Protein AF-W1YUY0-F1 (afdb_monomer)

Mean predicted aligned error: 4.44 Å

Solvent-accessible surface area (backbone atoms only — not comparable to full-atom values): 6497 Å² total; per-residue (Å²): 90,69,69,49,48,54,47,25,48,61,49,24,74,41,38,71,36,50,22,32,26,38,49,45,27,51,52,52,47,50,70,48,28,57,82,77,73,40,66,64,81,39,67,69,56,43,54,50,48,51,53,48,31,58,60,46,34,66,74,36,46,71,45,87,63,37,36,61,55,26,30,67,51,42,26,57,76,71,74,40,75,66,74,63,62,65,74,46,62,87,51,40,72,64,52,49,55,54,27,49,53,46,16,54,49,48,16,50,50,52,23,52,52,50,28,54,76,71,69,46,66,125

Foldseek 3Di:
DVVLLVCLQVQLVFAQLCLQQPVLLLVVQLVQQVVVPHDSPPPVLVVQLNVQSVVLRRVLGRPPPSNLVSNVRRQVVSVHDSVCVVVCPVVCVVSVVVSVVVSNVRSVVSSVVVCVVVVVPD

Structure (mmCIF, N/CA/C/O backbone):
data_AF-W1YUY0-F1
#
_entry.id   AF-W1YUY0-F1
#
loop_
_atom_site.group_PDB
_atom_site.id
_atom_site.type_symbol
_atom_site.label_atom_id
_atom_site.label_alt_id
_atom_site.label_comp_id
_atom_site.label_asym_id
_atom_site.label_entity_id
_atom_site.label_seq_id
_atom_site.pdbx_PDB_ins_code
_atom_site.Cartn_x
_atom_site.Cartn_y
_atom_site.Cartn_z
_atom_site.occupancy
_atom_site.B_iso_or_equiv
_atom_site.auth_seq_id
_atom_site.auth_comp_id
_atom_site.auth_asym_id
_atom_site.auth_atom_id
_atom_site.pdbx_PDB_model_num
ATOM 1 N N . PRO A 1 1 ? -15.565 1.779 21.966 1.00 91.56 1 PRO A N 1
ATOM 2 C CA . PRO A 1 1 ? -15.978 0.417 22.398 1.00 91.56 1 PRO A CA 1
ATOM 3 C C . PRO A 1 1 ? -14.946 -0.668 22.059 1.00 91.56 1 PRO A C 1
ATOM 5 O O . PRO A 1 1 ? -14.336 -0.629 20.990 1.00 91.56 1 PRO A O 1
ATOM 8 N N . GLU A 1 2 ? -14.794 -1.653 22.948 1.00 92.38 2 GLU A N 1
ATOM 9 C CA . GLU A 1 2 ? -13.862 -2.782 22.783 1.00 92.38 2 GLU A CA 1
ATOM 10 C C . GLU A 1 2 ? -14.142 -3.602 21.515 1.00 92.38 2 GLU A C 1
ATOM 12 O O . GLU A 1 2 ? -13.215 -3.999 20.816 1.00 92.38 2 GLU A O 1
ATOM 17 N N . SER A 1 3 ? -15.416 -3.783 21.154 1.00 94.38 3 SER A N 1
ATOM 18 C CA . SER A 1 3 ? -15.821 -4.517 19.949 1.00 94.38 3 SER A CA 1
ATOM 19 C C . SER A 1 3 ? -15.259 -3.906 18.660 1.00 94.38 3 SER A C 1
ATOM 21 O O . SER A 1 3 ? -14.731 -4.630 17.819 1.00 94.38 3 SER A O 1
ATOM 23 N N . ILE A 1 4 ? -15.316 -2.576 18.518 1.00 94.50 4 ILE A N 1
ATOM 24 C CA . ILE A 1 4 ? -14.770 -1.860 17.353 1.00 94.50 4 ILE A CA 1
ATOM 25 C C . ILE A 1 4 ? -13.244 -1.947 17.343 1.00 94.50 4 ILE A C 1
ATOM 27 O O . ILE A 1 4 ? -12.661 -2.216 16.297 1.00 94.50 4 ILE A O 1
ATOM 31 N N . ALA A 1 5 ? -12.599 -1.744 18.494 1.00 93.56 5 ALA A N 1
ATOM 32 C CA . ALA A 1 5 ? -11.142 -1.777 18.594 1.00 93.56 5 ALA A CA 1
ATOM 33 C C . ALA A 1 5 ? -10.580 -3.166 18.242 1.00 93.56 5 ALA A C 1
ATOM 35 O O . ALA A 1 5 ? -9.688 -3.277 17.401 1.00 93.56 5 ALA A O 1
ATOM 36 N N . SER A 1 6 ? -11.152 -4.226 18.821 1.00 94.38 6 SER A N 1
ATOM 37 C CA . SER A 1 6 ? -10.751 -5.614 18.568 1.00 94.38 6 SER A CA 1
ATOM 38 C C . SER A 1 6 ? -11.013 -6.038 17.123 1.00 94.38 6 SER A C 1
ATOM 40 O O . SER A 1 6 ? -10.164 -6.689 16.507 1.00 94.38 6 SER A O 1
ATOM 42 N N . PHE A 1 7 ? -12.149 -5.635 16.541 1.00 94.00 7 PHE A N 1
ATOM 43 C CA . PHE A 1 7 ? -12.436 -5.900 15.132 1.00 94.00 7 PHE A CA 1
ATOM 44 C C . PHE A 1 7 ? -11.470 -5.153 14.208 1.00 94.00 7 PHE A C 1
ATOM 46 O O . PHE A 1 7 ? -10.849 -5.778 13.356 1.00 94.00 7 PHE A O 1
ATOM 53 N N . ALA A 1 8 ? -11.277 -3.845 14.397 1.00 94.12 8 ALA A N 1
ATOM 54 C CA . ALA A 1 8 ? -10.387 -3.046 13.555 1.00 94.12 8 ALA A CA 1
ATOM 55 C C . ALA A 1 8 ? -8.933 -3.542 13.610 1.00 94.12 8 ALA A C 1
ATOM 57 O O . ALA A 1 8 ? -8.280 -3.623 12.572 1.00 94.12 8 ALA A O 1
ATOM 58 N N . ALA A 1 9 ? -8.441 -3.927 14.791 1.00 91.50 9 ALA A N 1
ATOM 59 C CA . ALA A 1 9 ? -7.092 -4.462 14.953 1.00 91.50 9 ALA A CA 1
ATOM 60 C C . ALA A 1 9 ? -6.917 -5.834 14.277 1.00 91.50 9 ALA A C 1
ATOM 62 O O . ALA A 1 9 ? -5.965 -6.036 13.525 1.00 91.50 9 ALA A O 1
ATOM 63 N N . SER A 1 10 ? -7.838 -6.775 14.515 1.00 91.62 10 SER A N 1
ATOM 64 C CA . SER A 1 10 ? -7.751 -8.130 13.946 1.00 91.62 10 SER A CA 1
ATOM 65 C C . SER A 1 10 ? -7.993 -8.150 12.435 1.00 91.62 10 SER A C 1
ATOM 67 O O . SER A 1 10 ? -7.247 -8.792 11.694 1.00 91.62 10 SER A O 1
ATOM 69 N N . PHE A 1 11 ? -8.986 -7.400 11.960 1.00 90.19 11 PHE A N 1
ATOM 70 C CA . PHE A 1 11 ? -9.273 -7.249 10.539 1.00 90.19 11 PHE A CA 1
ATOM 71 C C . PHE A 1 11 ? -8.122 -6.528 9.824 1.00 90.19 11 PHE A C 1
ATOM 73 O O . PHE A 1 11 ? -7.603 -7.032 8.827 1.00 90.19 11 PHE A O 1
ATOM 80 N N . GLY A 1 12 ? -7.651 -5.416 10.397 1.00 88.50 12 GLY A N 1
ATOM 81 C CA . GLY A 1 12 ? -6.548 -4.596 9.887 1.00 88.50 12 GLY A CA 1
ATOM 82 C C . GLY A 1 12 ? -5.196 -5.315 9.791 1.00 88.50 12 GLY A C 1
ATOM 83 O O . GLY A 1 12 ? -4.371 -5.016 8.926 1.00 88.50 12 GLY A O 1
ATOM 84 N N . ALA A 1 13 ? -4.970 -6.326 10.636 1.00 85.06 13 ALA A N 1
ATOM 85 C CA . ALA A 1 13 ? -3.767 -7.154 10.570 1.00 85.06 13 ALA A CA 1
ATOM 86 C C . ALA A 1 13 ? -3.675 -7.975 9.269 1.00 85.06 13 ALA A C 1
ATOM 88 O O . ALA A 1 13 ? -2.573 -8.322 8.840 1.00 85.06 13 ALA A O 1
ATOM 89 N N . THR A 1 14 ? -4.811 -8.266 8.628 1.00 82.94 14 THR A N 1
ATOM 90 C CA . THR A 1 14 ? -4.890 -9.138 7.442 1.00 82.94 14 THR A CA 1
ATOM 91 C C . THR A 1 14 ? -5.323 -8.403 6.173 1.00 82.94 14 THR A C 1
ATOM 93 O O . THR A 1 14 ? -4.854 -8.743 5.086 1.00 82.94 14 THR A O 1
ATOM 96 N N . ILE A 1 15 ? -6.179 -7.387 6.306 1.00 82.69 15 ILE A N 1
ATOM 97 C CA . ILE A 1 15 ? -6.741 -6.563 5.229 1.00 82.69 15 ILE A CA 1
ATOM 98 C C . ILE A 1 15 ? -6.439 -5.095 5.529 1.00 82.69 15 ILE A C 1
ATOM 100 O O . ILE A 1 15 ? -6.435 -4.683 6.679 1.00 82.69 15 ILE A O 1
ATOM 104 N N . GLY A 1 16 ? -6.201 -4.278 4.500 1.00 77.06 16 GLY A N 1
ATOM 105 C CA . GLY A 1 16 ? -5.908 -2.853 4.703 1.00 77.06 16 GLY A CA 1
ATOM 106 C C . GLY A 1 16 ? -4.454 -2.577 5.097 1.00 77.06 16 GLY A C 1
ATOM 107 O O . GLY A 1 16 ? -4.156 -1.563 5.727 1.00 77.06 16 GLY A O 1
ATOM 108 N N . GLN A 1 17 ? -3.531 -3.461 4.702 1.00 87.44 17 GLN A N 1
ATOM 109 C CA . GLN A 1 17 ? -2.094 -3.265 4.888 1.00 87.44 17 GLN A CA 1
ATOM 110 C C . GLN A 1 17 ? -1.535 -2.201 3.926 1.00 87.44 17 GLN A C 1
ATOM 112 O O . GLN A 1 17 ? -0.797 -2.518 2.992 1.00 87.44 17 GLN A O 1
ATOM 117 N N . ASN A 1 18 ? -1.874 -0.929 4.150 1.00 88.31 18 ASN A N 1
ATOM 118 C CA . ASN A 1 18 ? -1.470 0.201 3.302 1.00 88.31 18 ASN A CA 1
ATOM 119 C C . ASN A 1 18 ? 0.047 0.266 3.060 1.00 88.31 18 ASN A C 1
ATOM 121 O O . ASN A 1 18 ? 0.485 0.572 1.953 1.00 88.31 18 ASN A O 1
ATOM 125 N N . GLY A 1 19 ? 0.858 -0.054 4.069 1.00 90.19 19 GLY A N 1
ATOM 126 C CA . GLY A 1 19 ? 2.312 -0.113 3.962 1.00 90.19 19 GLY A CA 1
ATOM 127 C C . GLY A 1 19 ? 2.798 -1.293 3.118 1.00 90.19 19 GLY A C 1
ATOM 128 O O . GLY A 1 19 ? 3.606 -1.103 2.213 1.00 90.19 19 GLY A O 1
ATOM 129 N N . CYS A 1 20 ? 2.303 -2.507 3.383 1.00 90.38 20 CYS A N 1
ATOM 130 C CA . CYS A 1 20 ? 2.760 -3.717 2.685 1.00 90.38 20 CYS A CA 1
ATOM 131 C C . CYS A 1 20 ? 2.232 -3.819 1.254 1.00 90.38 20 CYS A C 1
ATOM 133 O O . CYS A 1 20 ? 2.978 -4.155 0.345 1.00 90.38 20 CYS A O 1
ATOM 135 N N . ALA A 1 21 ? 0.938 -3.580 1.066 1.00 89.06 21 ALA A N 1
ATOM 136 C CA . ALA A 1 21 ? 0.236 -3.865 -0.177 1.00 89.06 21 ALA A CA 1
ATOM 137 C C . ALA A 1 21 ? 0.051 -2.622 -1.058 1.00 89.06 21 ALA A C 1
ATOM 139 O O . ALA A 1 21 ? -0.188 -2.753 -2.253 1.00 89.06 21 ALA A O 1
ATOM 140 N N . GLY A 1 22 ? 0.170 -1.427 -0.475 1.00 90.25 22 GLY A N 1
ATOM 141 C CA . GLY A 1 22 ? 0.117 -0.159 -1.196 1.00 90.25 22 GLY A CA 1
ATOM 142 C C . GLY A 1 22 ? 1.508 0.416 -1.442 1.00 90.25 22 GLY A C 1
ATOM 143 O O . GLY A 1 22 ? 2.011 0.459 -2.563 1.00 90.25 22 GLY A O 1
ATOM 144 N N . LEU A 1 23 ? 2.137 0.864 -0.360 1.00 91.56 23 LEU A N 1
ATOM 145 C CA . LEU A 1 23 ? 3.318 1.719 -0.412 1.00 91.56 23 LEU A CA 1
ATOM 146 C C . LEU A 1 23 ? 4.566 0.966 -0.885 1.00 91.56 23 LEU A C 1
ATOM 148 O O . LEU A 1 23 ? 5.300 1.474 -1.729 1.00 91.56 23 LEU A O 1
ATOM 152 N N . TYR A 1 24 ? 4.781 -0.256 -0.397 1.00 90.94 24 TYR A N 1
ATOM 153 C CA . TYR A 1 24 ? 5.944 -1.066 -0.758 1.00 90.94 24 TYR A CA 1
ATOM 154 C C . TYR A 1 24 ? 6.038 -1.404 -2.261 1.00 90.94 24 TYR A C 1
ATOM 156 O O . TYR A 1 24 ? 7.044 -1.040 -2.873 1.00 90.94 24 TYR A O 1
ATOM 164 N N . PRO A 1 25 ? 5.029 -2.020 -2.913 1.00 91.69 25 PRO A N 1
ATOM 165 C CA . PRO A 1 25 ? 5.111 -2.310 -4.346 1.00 91.69 25 PRO A CA 1
ATOM 166 C C . PRO A 1 25 ? 5.170 -1.045 -5.213 1.00 91.69 25 PRO A C 1
ATOM 168 O O . PRO A 1 25 ? 5.856 -1.044 -6.234 1.00 91.69 25 PRO A O 1
ATOM 171 N N . ALA A 1 26 ? 4.509 0.046 -4.803 1.00 93.94 26 ALA A N 1
ATOM 172 C CA . ALA A 1 26 ? 4.585 1.324 -5.509 1.00 93.94 26 ALA A CA 1
ATOM 173 C C . ALA A 1 26 ? 5.995 1.930 -5.442 1.00 93.94 26 ALA A C 1
ATOM 175 O O . ALA A 1 26 ? 6.543 2.343 -6.464 1.00 93.94 26 ALA A O 1
ATOM 176 N N . MET A 1 27 ? 6.608 1.931 -4.256 1.00 92.81 27 MET A N 1
ATOM 177 C CA . MET A 1 27 ? 7.989 2.371 -4.055 1.00 92.81 27 MET A CA 1
ATOM 178 C C . MET A 1 27 ? 8.953 1.562 -4.930 1.00 92.81 27 MET A C 1
ATOM 180 O O . MET A 1 27 ? 9.780 2.151 -5.626 1.00 92.81 27 MET A O 1
ATOM 184 N N . LEU A 1 28 ? 8.817 0.233 -4.947 1.00 91.50 28 LEU A N 1
ATOM 185 C CA . LEU A 1 28 ? 9.630 -0.641 -5.794 1.00 91.50 28 LEU A CA 1
ATOM 186 C C . LEU A 1 28 ? 9.472 -0.316 -7.281 1.00 91.50 28 LEU A C 1
ATOM 188 O O . LEU A 1 28 ? 10.470 -0.179 -7.987 1.00 91.50 28 LEU A O 1
ATOM 192 N N . ALA A 1 29 ? 8.235 -0.152 -7.754 1.00 93.50 29 ALA A N 1
ATOM 193 C CA . ALA A 1 29 ? 7.964 0.171 -9.150 1.00 93.50 29 ALA A CA 1
ATOM 194 C C . ALA A 1 29 ? 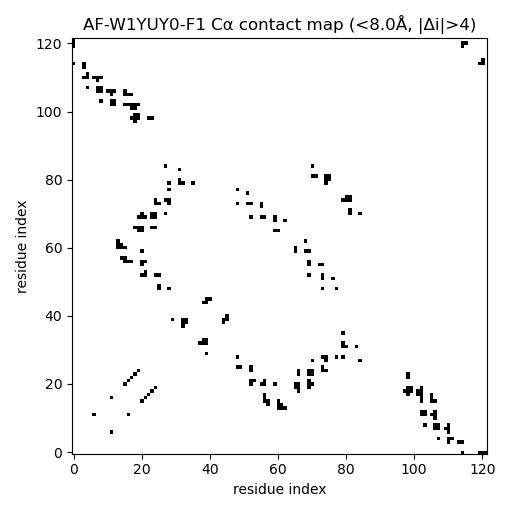8.609 1.504 -9.562 1.00 93.50 29 ALA A C 1
ATOM 196 O O . ALA A 1 29 ? 9.245 1.582 -10.613 1.00 93.50 29 ALA A O 1
ATOM 197 N N . VAL A 1 30 ? 8.498 2.531 -8.713 1.00 93.56 30 VAL A N 1
ATOM 198 C CA . VAL A 1 30 ? 9.087 3.860 -8.947 1.00 93.56 30 VAL A CA 1
ATOM 199 C C . VAL A 1 30 ? 10.616 3.810 -8.950 1.00 93.56 30 VAL A C 1
ATOM 201 O O . VAL A 1 30 ? 11.240 4.446 -9.796 1.00 93.56 30 VAL A O 1
ATOM 204 N N . MET A 1 31 ? 11.229 3.046 -8.042 1.00 90.44 31 MET A N 1
ATOM 205 C CA . MET A 1 31 ? 12.688 2.887 -7.987 1.00 90.44 31 MET A CA 1
ATOM 206 C C . MET A 1 31 ? 13.240 2.142 -9.208 1.00 90.44 31 MET A C 1
ATOM 208 O O . MET A 1 31 ? 14.324 2.464 -9.692 1.00 90.44 31 MET A O 1
ATOM 212 N N . VAL A 1 32 ? 12.500 1.151 -9.711 1.00 90.19 32 VAL A N 1
ATOM 213 C CA . VAL A 1 32 ? 12.937 0.295 -10.820 1.00 90.19 32 VAL A CA 1
ATOM 214 C C . VAL A 1 32 ? 12.669 0.923 -12.189 1.00 90.19 32 VAL A C 1
ATOM 216 O O . VAL A 1 32 ? 13.475 0.733 -13.100 1.00 90.19 32 VAL A O 1
ATOM 219 N N . ALA A 1 33 ? 11.5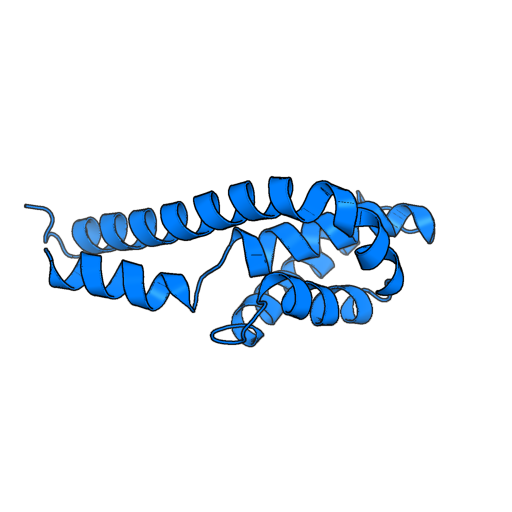93 1.691 -12.357 1.00 92.94 33 ALA A N 1
ATOM 220 C CA . ALA A 1 33 ? 11.192 2.253 -13.650 1.00 92.94 33 ALA A CA 1
ATOM 221 C C . ALA A 1 33 ? 12.327 2.971 -14.429 1.00 92.94 33 ALA A C 1
ATOM 223 O O . ALA A 1 33 ? 12.522 2.643 -15.605 1.00 92.94 33 ALA A O 1
ATOM 224 N N . PRO A 1 34 ? 13.162 3.841 -13.817 1.00 91.94 34 PRO A N 1
ATOM 225 C CA . PRO A 1 34 ? 14.266 4.494 -14.526 1.00 91.94 34 PRO A CA 1
ATOM 226 C C . PRO A 1 34 ? 15.314 3.525 -15.085 1.00 91.94 34 PRO A C 1
ATOM 228 O O . PRO A 1 34 ? 15.914 3.796 -16.122 1.00 91.94 34 PRO A O 1
ATOM 231 N N . THR A 1 35 ? 15.525 2.379 -14.428 1.00 88.56 35 THR A N 1
ATOM 232 C CA . THR A 1 35 ? 16.531 1.381 -14.843 1.00 88.56 35 THR A CA 1
ATOM 233 C C . THR A 1 35 ? 16.175 0.691 -16.160 1.00 88.56 35 THR A C 1
ATOM 235 O O . THR A 1 35 ? 17.056 0.181 -16.846 1.00 88.56 35 THR A O 1
ATOM 238 N N . VAL A 1 36 ? 14.893 0.719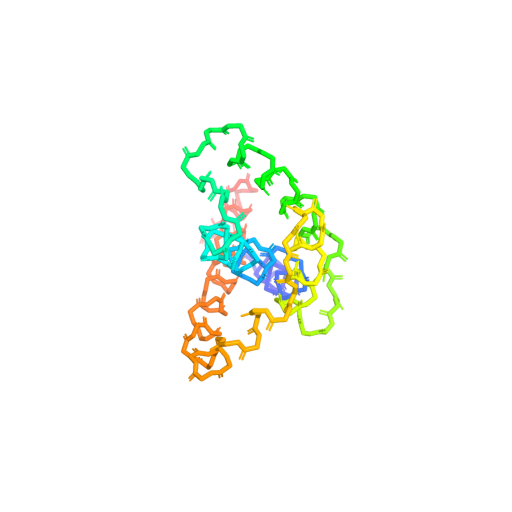 -16.532 1.00 90.56 36 VAL A N 1
ATOM 239 C CA . VAL A 1 36 ? 14.360 0.174 -17.788 1.00 90.56 36 VAL A CA 1
ATOM 240 C C . VAL A 1 36 ? 13.918 1.276 -18.761 1.00 90.56 36 VAL A C 1
ATOM 242 O O . VAL A 1 36 ? 13.231 0.999 -19.740 1.00 90.56 36 VAL A O 1
ATOM 245 N N . GLY A 1 37 ? 14.303 2.533 -18.506 1.00 91.75 37 GLY A N 1
ATOM 246 C CA . GLY A 1 37 ? 14.001 3.673 -19.378 1.00 91.75 37 GLY A CA 1
ATOM 247 C C . GLY A 1 37 ? 12.570 4.212 -19.270 1.00 91.75 37 GLY A C 1
ATOM 248 O O . GLY A 1 37 ? 12.155 4.997 -20.121 1.00 91.75 37 GLY A O 1
ATOM 249 N N . ILE A 1 38 ? 11.812 3.821 -18.242 1.00 94.56 38 ILE A N 1
ATOM 250 C CA . ILE A 1 38 ? 10.470 4.348 -17.976 1.00 94.56 38 ILE A CA 1
ATOM 251 C C . ILE A 1 38 ? 10.589 5.606 -17.111 1.00 94.56 38 ILE A C 1
ATOM 253 O O . ILE A 1 38 ? 11.308 5.616 -16.113 1.00 94.56 38 ILE A O 1
ATOM 257 N N . ASN A 1 39 ? 9.858 6.665 -17.469 1.00 95.62 39 ASN A N 1
ATOM 258 C CA . ASN A 1 39 ? 9.759 7.878 -16.659 1.00 95.62 39 ASN A CA 1
ATOM 259 C C . ASN A 1 39 ? 8.727 7.687 -15.526 1.00 95.62 39 ASN A C 1
ATOM 261 O O . ASN A 1 39 ? 7.529 7.695 -15.813 1.00 95.62 39 ASN A O 1
ATOM 265 N N . PRO A 1 40 ? 9.137 7.578 -14.247 1.00 94.31 40 PRO A N 1
ATOM 266 C CA . PRO A 1 40 ? 8.202 7.377 -13.139 1.00 94.31 40 PRO A CA 1
ATOM 267 C C . PRO A 1 40 ? 7.378 8.628 -12.795 1.00 94.31 40 PRO A C 1
ATOM 269 O O . PRO A 1 40 ? 6.454 8.546 -11.991 1.00 94.31 40 PRO A O 1
ATOM 272 N N . LEU A 1 41 ? 7.724 9.789 -13.362 1.00 96.12 41 LEU A N 1
ATOM 273 C CA . LEU A 1 41 ? 7.004 11.047 -13.157 1.00 96.12 41 LEU A CA 1
ATOM 274 C C . LEU A 1 41 ? 5.912 11.282 -14.207 1.00 96.12 41 LEU A C 1
ATOM 276 O O . LEU A 1 41 ? 5.207 12.287 -14.127 1.00 96.12 41 LEU A O 1
ATOM 280 N N . ASP A 1 42 ? 5.781 10.393 -15.196 1.00 97.56 42 ASP A N 1
ATOM 281 C CA . ASP A 1 42 ? 4.705 10.476 -16.177 1.00 97.56 42 ASP A CA 1
ATOM 282 C C . ASP A 1 42 ? 3.334 10.299 -15.487 1.00 97.56 42 ASP A C 1
ATOM 284 O O . ASP A 1 42 ? 3.095 9.260 -14.861 1.00 97.56 42 ASP A O 1
ATOM 288 N N . PRO A 1 43 ? 2.408 11.273 -15.593 1.00 96.94 43 PRO A N 1
ATOM 289 C CA . PRO A 1 43 ? 1.113 11.198 -14.920 1.00 96.94 43 PRO A CA 1
ATOM 290 C C . PRO A 1 43 ? 0.282 9.972 -15.312 1.00 96.94 43 PRO A C 1
ATOM 292 O O . PRO A 1 43 ? -0.416 9.412 -14.464 1.00 96.94 43 PRO A O 1
ATOM 295 N N . MET A 1 44 ? 0.360 9.533 -16.573 1.00 97.56 44 MET A N 1
ATOM 296 C CA . MET A 1 44 ? -0.372 8.350 -17.039 1.00 97.56 44 MET A CA 1
ATOM 297 C C . MET A 1 44 ? 0.196 7.061 -16.447 1.00 97.56 44 MET A C 1
ATOM 299 O O . MET A 1 44 ? -0.564 6.185 -16.017 1.00 97.56 44 MET A O 1
ATOM 303 N N . TRP A 1 45 ? 1.521 6.956 -16.359 1.00 97.12 45 TRP A N 1
ATOM 304 C CA . TRP A 1 45 ? 2.177 5.855 -15.666 1.00 97.12 45 TRP A CA 1
ATOM 305 C C . TRP A 1 45 ? 1.826 5.820 -14.170 1.00 97.12 45 TRP A C 1
ATOM 307 O O . TRP A 1 45 ? 1.461 4.760 -13.660 1.00 97.12 45 TRP A O 1
ATOM 317 N N . ILE A 1 46 ? 1.833 6.971 -13.484 1.00 97.81 46 ILE A N 1
ATOM 318 C CA . ILE A 1 46 ? 1.428 7.073 -12.068 1.00 97.81 46 ILE A CA 1
ATOM 319 C C . ILE A 1 46 ? -0.024 6.622 -11.881 1.00 97.81 46 ILE A C 1
ATOM 321 O O . ILE A 1 46 ? -0.307 5.832 -10.981 1.00 97.81 46 ILE A O 1
ATOM 325 N N . ALA A 1 47 ? -0.946 7.084 -12.730 1.00 97.69 47 ALA A N 1
ATOM 326 C CA . ALA A 1 47 ? -2.352 6.688 -12.654 1.00 97.69 47 ALA A CA 1
ATOM 327 C C . ALA A 1 47 ? -2.526 5.169 -12.831 1.00 97.69 47 ALA A C 1
ATOM 329 O O . ALA A 1 47 ? -3.283 4.535 -12.092 1.00 97.69 47 ALA A O 1
ATOM 330 N N . THR A 1 48 ? -1.777 4.581 -13.766 1.00 97.31 48 THR A N 1
ATOM 331 C CA . THR A 1 48 ? -1.764 3.131 -14.006 1.00 97.31 48 THR A CA 1
ATOM 332 C C . THR A 1 48 ? -1.226 2.374 -12.793 1.00 97.31 48 THR A C 1
ATOM 334 O O . THR A 1 48 ? -1.856 1.418 -12.337 1.00 97.31 48 THR A O 1
ATOM 337 N N . LEU A 1 49 ? -0.112 2.839 -12.218 1.00 97.00 49 LEU A N 1
ATOM 338 C CA . LEU A 1 49 ? 0.482 2.252 -11.019 1.00 97.00 49 LEU A CA 1
ATOM 339 C C . LEU A 1 49 ? -0.490 2.288 -9.838 1.00 97.00 49 LEU A C 1
ATOM 341 O O . LEU A 1 49 ? -0.686 1.266 -9.186 1.00 97.00 49 LEU A O 1
ATOM 345 N N . VAL A 1 50 ? -1.118 3.438 -9.578 1.00 96.19 50 VAL A N 1
ATOM 346 C CA . VAL A 1 50 ? -2.107 3.586 -8.500 1.00 96.19 50 VAL A CA 1
ATOM 347 C C . VAL A 1 50 ? -3.261 2.609 -8.705 1.00 96.19 50 VAL A C 1
ATOM 349 O O . VAL A 1 50 ? -3.597 1.879 -7.777 1.00 96.19 50 VAL A O 1
ATOM 352 N N . GLY A 1 51 ? -3.816 2.523 -9.918 1.00 95.56 51 GLY A N 1
ATOM 353 C CA . GLY A 1 51 ? -4.896 1.583 -10.226 1.00 95.56 51 GLY A CA 1
ATOM 354 C C . GLY A 1 51 ? -4.509 0.124 -9.962 1.00 95.56 51 GLY A C 1
ATOM 355 O O . GLY A 1 51 ? -5.231 -0.592 -9.264 1.00 95.56 51 GLY A O 1
ATOM 356 N N . ILE A 1 52 ? -3.347 -0.306 -10.461 1.00 95.56 52 ILE A N 1
ATOM 357 C CA . ILE A 1 52 ? -2.853 -1.680 -10.284 1.00 95.56 52 ILE A CA 1
ATOM 358 C C . ILE A 1 52 ? -2.573 -1.981 -8.811 1.00 95.56 52 ILE A C 1
ATOM 360 O O . ILE A 1 52 ? -2.996 -3.022 -8.315 1.00 95.56 52 ILE A O 1
ATOM 364 N N . VAL A 1 53 ? -1.908 -1.076 -8.093 1.00 94.25 53 VAL A N 1
ATOM 365 C CA . VAL A 1 53 ? -1.600 -1.238 -6.665 1.00 94.25 53 VAL A CA 1
ATOM 366 C C . VAL A 1 53 ? -2.882 -1.305 -5.835 1.00 94.25 53 VAL A C 1
ATOM 368 O O . VAL A 1 53 ? -3.013 -2.186 -4.987 1.00 94.25 53 VAL A O 1
ATOM 371 N N . THR A 1 54 ? -3.861 -0.435 -6.099 1.00 91.50 54 THR A N 1
ATOM 372 C CA . THR A 1 54 ? -5.151 -0.455 -5.396 1.00 91.50 54 THR A CA 1
ATOM 373 C C . THR A 1 54 ? -5.865 -1.789 -5.591 1.00 91.50 54 THR A C 1
ATOM 375 O O . THR A 1 54 ? -6.248 -2.419 -4.605 1.00 91.50 54 THR A O 1
ATOM 378 N N . VAL A 1 55 ? -5.990 -2.264 -6.832 1.00 91.19 55 VAL A N 1
ATOM 379 C CA . VAL A 1 55 ? -6.644 -3.551 -7.123 1.00 91.19 55 VAL A CA 1
ATOM 380 C C . VAL A 1 55 ? -5.850 -4.721 -6.538 1.00 91.19 55 VAL A C 1
ATOM 382 O O . VAL A 1 55 ? -6.423 -5.591 -5.881 1.00 91.19 55 VAL A O 1
ATOM 385 N N . SER A 1 56 ? -4.527 -4.723 -6.708 1.00 89.56 56 SER A N 1
ATOM 386 C CA . SER A 1 56 ? -3.641 -5.757 -6.167 1.00 89.56 56 SER A CA 1
ATOM 387 C C . SER A 1 56 ? -3.714 -5.837 -4.645 1.00 89.56 56 SER A C 1
ATOM 389 O O . SER A 1 56 ? -3.607 -6.932 -4.096 1.00 89.56 56 SER A O 1
ATOM 391 N N . SER A 1 57 ? -3.898 -4.711 -3.951 1.00 86.44 57 SER A N 1
ATOM 392 C CA . SER A 1 57 ? -3.919 -4.688 -2.488 1.00 86.44 57 SER A CA 1
ATOM 393 C C . SER A 1 57 ? -5.065 -5.507 -1.891 1.00 86.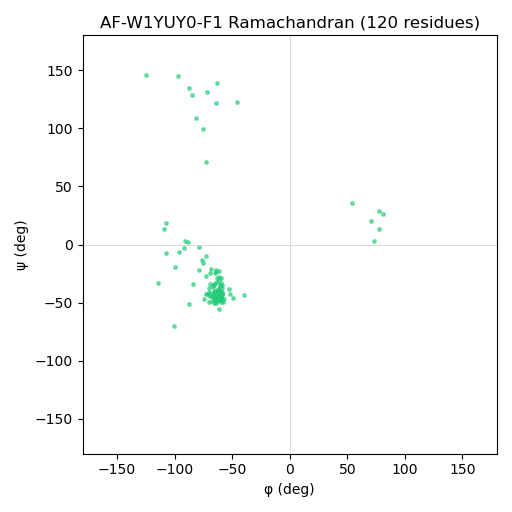44 57 SER A C 1
ATOM 395 O O . SER A 1 57 ? -4.890 -6.140 -0.850 1.00 86.44 57 SER A O 1
ATOM 397 N N . ALA A 1 58 ? -6.203 -5.577 -2.589 1.00 84.69 58 ALA A N 1
ATOM 398 C CA . ALA A 1 58 ? -7.319 -6.435 -2.209 1.00 84.69 58 ALA A CA 1
ATOM 399 C C . ALA A 1 58 ? -6.994 -7.928 -2.398 1.00 84.69 58 ALA A C 1
ATOM 401 O O . ALA A 1 58 ? -7.434 -8.754 -1.604 1.00 84.69 58 ALA A O 1
ATOM 402 N N . GLY A 1 59 ? -6.200 -8.277 -3.417 1.00 80.94 59 GLY A N 1
ATOM 403 C CA . GLY A 1 59 ? -5.828 -9.662 -3.735 1.00 80.94 59 GLY A CA 1
ATOM 404 C C . GLY A 1 59 ? -4.783 -10.284 -2.803 1.00 80.94 59 GLY A C 1
ATOM 405 O O . GLY A 1 59 ? -4.628 -11.501 -2.789 1.00 80.94 59 GLY A O 1
ATOM 406 N N . VAL A 1 60 ? -4.073 -9.470 -2.019 1.00 83.25 60 VAL A N 1
ATOM 407 C CA . VAL A 1 60 ? -3.009 -9.916 -1.094 1.00 83.25 60 VAL A CA 1
ATOM 408 C C . VAL A 1 60 ? -3.526 -10.105 0.341 1.00 83.25 60 VAL A C 1
ATOM 410 O O . VAL A 1 60 ? -2.818 -10.621 1.206 1.00 83.25 60 VAL A O 1
ATOM 413 N N . ALA A 1 61 ? -4.779 -9.727 0.596 1.00 82.81 61 ALA A N 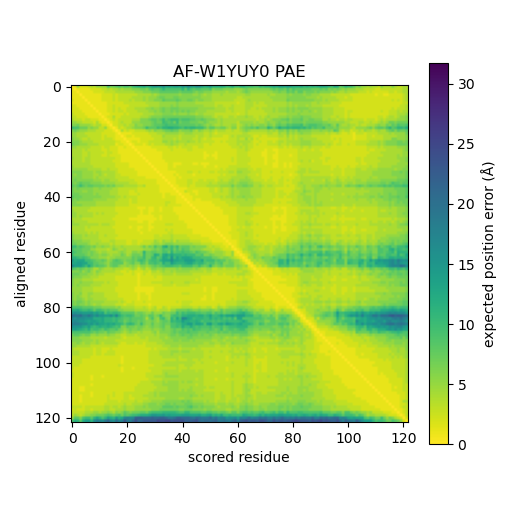1
ATOM 414 C CA . ALA A 1 61 ? -5.469 -9.932 1.862 1.00 82.81 61 ALA A CA 1
ATOM 415 C C . ALA A 1 61 ? -5.284 -11.362 2.409 1.00 82.81 61 ALA A C 1
ATOM 417 O O . ALA A 1 61 ? -5.635 -12.340 1.752 1.00 82.81 61 ALA A O 1
ATOM 418 N N . GLY A 1 62 ? -4.745 -11.485 3.626 1.00 74.88 62 GLY A N 1
ATOM 419 C CA . GLY A 1 62 ? -4.572 -12.777 4.305 1.00 74.88 62 GLY A CA 1
ATOM 420 C C . GLY A 1 62 ? -3.459 -13.687 3.761 1.00 74.88 62 GLY A C 1
ATOM 421 O O . GLY A 1 62 ? -3.283 -14.789 4.281 1.00 74.88 62 GLY A O 1
ATOM 422 N N . VAL A 1 63 ? -2.682 -13.251 2.764 1.00 78.56 63 VAL A N 1
ATOM 423 C CA . VAL A 1 63 ? -1.532 -14.006 2.240 1.00 78.56 63 VAL A CA 1
ATOM 424 C C . VAL A 1 63 ? -0.288 -13.722 3.096 1.00 78.56 63 VAL A C 1
ATOM 426 O O . VAL A 1 63 ? 0.072 -12.569 3.340 1.00 78.56 63 VAL A O 1
ATOM 429 N N . GLY A 1 64 ? 0.392 -14.773 3.568 1.00 70.56 64 GLY A N 1
ATOM 430 C CA . GLY A 1 64 ? 1.639 -14.638 4.331 1.00 70.56 64 GLY A CA 1
ATOM 431 C C . GLY A 1 64 ? 2.750 -13.992 3.494 1.00 70.56 64 GLY A C 1
ATOM 432 O O . GLY A 1 64 ? 2.892 -14.312 2.324 1.00 70.56 64 GLY A O 1
ATOM 433 N N . GLY A 1 65 ? 3.545 -13.082 4.073 1.00 73.50 65 GLY A N 1
ATOM 434 C CA . GLY A 1 65 ? 4.586 -12.349 3.329 1.00 73.50 65 GLY A CA 1
ATOM 435 C C . GLY A 1 65 ? 4.051 -11.205 2.453 1.00 73.50 65 GLY A C 1
ATOM 436 O O . GLY A 1 65 ? 4.648 -10.891 1.425 1.00 73.50 65 GLY A O 1
ATOM 437 N N . GLY A 1 66 ? 2.926 -10.592 2.851 1.00 75.56 66 GLY A N 1
ATOM 438 C CA . GLY A 1 66 ? 2.106 -9.680 2.043 1.00 75.56 66 GLY A CA 1
ATOM 439 C C . GLY A 1 66 ? 2.852 -8.682 1.147 1.00 75.56 66 GLY A C 1
ATOM 440 O O . GLY A 1 66 ? 2.510 -8.550 -0.021 1.00 75.56 66 GLY A O 1
ATOM 441 N N . ALA A 1 67 ? 3.910 -8.018 1.615 1.00 83.31 67 ALA A N 1
ATOM 442 C CA . ALA A 1 67 ? 4.617 -7.045 0.776 1.00 83.31 67 ALA A CA 1
ATOM 443 C C . ALA A 1 67 ? 5.412 -7.660 -0.378 1.00 83.31 67 ALA A C 1
ATOM 445 O O . ALA A 1 67 ? 5.415 -7.113 -1.481 1.00 83.31 67 ALA A O 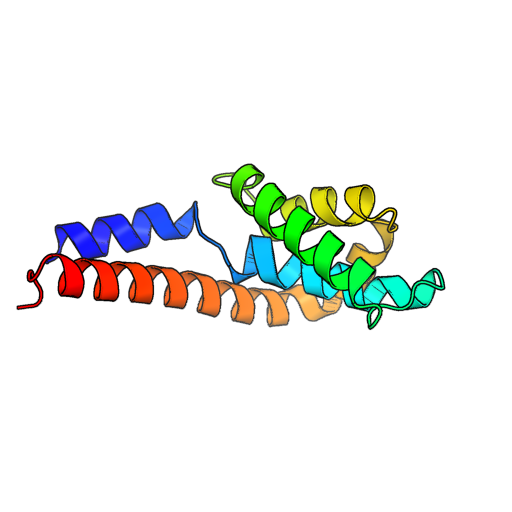1
ATOM 446 N N . THR A 1 68 ? 6.035 -8.819 -0.160 1.00 85.50 68 THR A N 1
ATOM 447 C CA . THR A 1 68 ? 6.719 -9.548 -1.229 1.00 85.50 68 THR A CA 1
ATOM 448 C C . THR A 1 68 ? 5.706 -9.984 -2.279 1.00 85.50 68 THR A C 1
ATOM 450 O O . THR A 1 68 ? 5.903 -9.709 -3.456 1.00 85.50 68 THR A O 1
ATOM 453 N N . PHE A 1 69 ? 4.575 -10.570 -1.873 1.00 86.69 69 PHE A N 1
ATOM 454 C CA . PHE A 1 69 ? 3.525 -10.972 -2.814 1.00 86.69 69 PHE A CA 1
ATOM 455 C C . PHE A 1 69 ? 2.905 -9.788 -3.559 1.00 86.69 69 PHE A C 1
ATOM 457 O O . PHE A 1 69 ? 2.695 -9.880 -4.766 1.00 86.69 69 PHE A O 1
ATOM 464 N N . ALA A 1 70 ? 2.685 -8.657 -2.887 1.00 89.75 70 ALA A N 1
ATOM 465 C CA . ALA A 1 70 ? 2.221 -7.442 -3.548 1.00 89.75 70 ALA A CA 1
ATOM 466 C C . ALA A 1 70 ? 3.217 -6.966 -4.619 1.00 89.75 70 ALA A C 1
ATOM 468 O O . ALA A 1 70 ? 2.812 -6.625 -5.728 1.00 89.75 70 ALA A O 1
ATOM 469 N N . ALA A 1 71 ? 4.522 -7.019 -4.342 1.00 90.12 71 ALA A N 1
ATOM 470 C CA . ALA A 1 71 ? 5.555 -6.702 -5.328 1.00 90.12 71 ALA A CA 1
ATOM 471 C C . ALA A 1 71 ? 5.582 -7.697 -6.503 1.00 90.12 71 ALA A C 1
ATOM 473 O O . ALA A 1 71 ? 5.703 -7.277 -7.655 1.00 90.12 71 ALA A O 1
ATOM 474 N N . LEU A 1 72 ? 5.419 -8.998 -6.229 1.00 89.62 72 LEU A N 1
ATOM 475 C CA . LEU A 1 72 ? 5.355 -10.049 -7.252 1.00 89.62 72 LEU A CA 1
ATOM 476 C C . LEU A 1 72 ? 4.137 -9.910 -8.179 1.00 89.62 72 LEU A C 1
ATOM 478 O O . LEU A 1 72 ? 4.181 -10.413 -9.296 1.00 89.62 72 LEU A O 1
ATOM 482 N N . ILE A 1 73 ? 3.065 -9.249 -7.739 1.00 91.12 73 ILE A N 1
ATOM 483 C CA . ILE A 1 73 ? 1.886 -8.971 -8.572 1.00 91.12 73 ILE A CA 1
ATOM 484 C C . ILE A 1 73 ? 2.075 -7.662 -9.345 1.00 91.12 73 ILE A C 1
ATOM 486 O O . ILE A 1 73 ? 1.907 -7.627 -10.564 1.00 91.12 73 ILE A O 1
ATOM 490 N N . VAL A 1 74 ? 2.443 -6.585 -8.646 1.00 93.88 74 VAL A N 1
ATOM 491 C CA . VAL A 1 74 ? 2.490 -5.232 -9.218 1.00 93.88 74 VAL A CA 1
ATOM 492 C C . VAL A 1 74 ? 3.609 -5.084 -10.246 1.00 93.88 74 VAL A C 1
ATOM 494 O O . VAL A 1 74 ? 3.371 -4.515 -11.308 1.00 93.88 74 VAL A O 1
ATOM 497 N N . LEU A 1 75 ? 4.817 -5.592 -9.977 1.00 93.56 75 LEU A N 1
ATOM 498 C CA . LEU A 1 75 ? 5.947 -5.382 -10.888 1.00 93.56 75 LEU A CA 1
ATOM 499 C C . LEU A 1 75 ? 5.719 -6.039 -12.260 1.00 93.56 75 LEU A C 1
ATOM 501 O O . LEU A 1 75 ? 5.809 -5.316 -13.253 1.00 93.56 75 LEU A O 1
ATOM 505 N N . PRO A 1 76 ? 5.328 -7.326 -12.368 1.00 92.75 76 PRO A N 1
ATOM 506 C CA . PRO A 1 76 ? 4.988 -7.914 -13.663 1.00 92.75 76 PRO A CA 1
ATOM 507 C C . PRO A 1 76 ? 3.809 -7.226 -14.351 1.00 92.75 76 PRO A C 1
ATOM 509 O O . PRO A 1 76 ? 3.849 -7.037 -15.564 1.00 92.75 76 PRO A O 1
ATOM 512 N N . ALA A 1 77 ? 2.786 -6.809 -13.596 1.00 94.00 77 ALA A N 1
ATOM 513 C CA . ALA A 1 77 ? 1.639 -6.087 -14.150 1.00 94.00 77 ALA A CA 1
ATOM 514 C C . ALA A 1 77 ? 2.031 -4.724 -14.753 1.00 94.00 77 ALA A C 1
ATOM 516 O O . ALA A 1 77 ? 1.406 -4.272 -15.710 1.00 94.00 77 ALA A O 1
ATOM 517 N N . MET A 1 78 ? 3.095 -4.102 -14.237 1.00 94.56 78 MET A N 1
ATOM 518 C CA . MET A 1 78 ? 3.695 -2.873 -14.769 1.00 94.56 78 MET A CA 1
ATOM 519 C C . MET A 1 78 ? 4.773 -3.131 -15.839 1.00 94.56 78 MET A C 1
ATOM 521 O O . MET A 1 78 ? 5.404 -2.183 -16.306 1.00 94.56 78 MET A O 1
ATOM 525 N N . GLY A 1 79 ? 5.025 -4.390 -16.217 1.00 91.88 79 GLY A N 1
ATOM 526 C CA . GLY A 1 79 ? 6.092 -4.763 -17.154 1.00 91.88 79 GLY A CA 1
ATOM 527 C C . GLY A 1 79 ? 7.509 -4.610 -16.585 1.00 91.88 79 GLY A C 1
ATOM 528 O O . GLY A 1 79 ? 8.470 -4.509 -17.347 1.00 91.88 79 GLY A O 1
ATOM 529 N N . LEU A 1 80 ? 7.652 -4.569 -15.258 1.00 92.25 80 LEU A N 1
ATOM 530 C CA . LEU A 1 80 ? 8.920 -4.360 -14.564 1.00 92.25 80 LEU A CA 1
ATOM 531 C C . LEU A 1 80 ? 9.552 -5.689 -14.113 1.00 92.25 80 LEU A C 1
ATOM 533 O O . LEU A 1 80 ? 8.847 -6.614 -13.696 1.00 92.25 80 LEU A O 1
ATOM 537 N N . PRO A 1 81 ? 10.893 -5.795 -14.140 1.00 88.69 81 PRO A N 1
ATOM 538 C CA . PRO A 1 81 ? 11.595 -6.997 -13.715 1.00 88.69 81 PRO A CA 1
ATOM 539 C C . PRO A 1 81 ? 11.551 -7.169 -12.192 1.00 88.69 81 PRO A C 1
ATOM 541 O O . PRO A 1 81 ? 11.901 -6.281 -11.417 1.00 88.69 81 PRO A O 1
ATOM 544 N N . VAL A 1 82 ? 11.184 -8.373 -11.763 1.00 84.06 82 VAL A N 1
ATOM 545 C CA . VAL A 1 82 ? 11.016 -8.729 -10.344 1.00 84.06 82 VAL A CA 1
ATOM 546 C C . VAL A 1 82 ? 12.349 -8.998 -9.643 1.00 84.06 82 VAL A C 1
ATOM 548 O O . VAL A 1 82 ? 12.470 -8.888 -8.427 1.00 84.06 82 VAL A O 1
ATOM 551 N N . THR A 1 83 ? 13.384 -9.323 -10.416 1.00 77.06 83 THR A N 1
ATOM 552 C CA . THR A 1 83 ? 14.733 -9.617 -9.916 1.00 77.06 83 THR A CA 1
ATOM 553 C C . THR A 1 83 ? 15.372 -8.432 -9.195 1.00 77.06 83 THR A C 1
ATOM 555 O O . THR A 1 83 ? 16.221 -8.639 -8.334 1.00 77.06 83 THR A O 1
ATOM 558 N N . LEU A 1 84 ? 14.935 -7.199 -9.475 1.00 66.56 84 LEU A N 1
ATOM 559 C CA . LEU A 1 84 ? 15.445 -5.999 -8.808 1.00 66.56 84 LEU A CA 1
ATOM 560 C C . LEU A 1 84 ? 14.893 -5.806 -7.387 1.00 66.56 84 LEU A C 1
ATOM 562 O O . LEU A 1 84 ? 15.495 -5.066 -6.613 1.00 66.56 84 LEU A O 1
ATOM 566 N N . VAL A 1 85 ? 13.843 -6.537 -6.989 1.00 68.19 85 VAL A N 1
ATOM 567 C CA . VAL A 1 85 ? 13.398 -6.617 -5.581 1.00 68.19 85 VAL A CA 1
ATOM 568 C C . VAL A 1 85 ? 14.510 -7.175 -4.688 1.00 68.19 85 VAL A C 1
ATOM 570 O O . VAL A 1 85 ? 14.673 -6.743 -3.550 1.00 68.19 85 VAL A O 1
ATOM 573 N N . ALA A 1 86 ? 15.342 -8.077 -5.221 1.00 69.19 86 ALA A N 1
ATOM 574 C CA . ALA A 1 86 ? 16.448 -8.678 -4.481 1.00 69.19 86 ALA A CA 1
ATOM 575 C C . ALA A 1 86 ? 17.520 -7.657 -4.051 1.00 69.19 86 ALA A C 1
ATOM 577 O O . ALA A 1 86 ? 18.240 -7.907 -3.086 1.00 69.19 86 ALA A O 1
ATOM 578 N N . LEU A 1 87 ? 17.618 -6.499 -4.718 1.00 69.38 87 LEU A N 1
ATOM 579 C CA . LEU A 1 87 ? 18.591 -5.458 -4.365 1.00 69.38 87 LEU A CA 1
ATOM 580 C C . LEU A 1 87 ? 18.280 -4.777 -3.027 1.00 69.38 87 LEU A C 1
ATOM 582 O O . LEU A 1 87 ? 19.191 -4.268 -2.378 1.00 69.38 87 LEU A O 1
ATOM 586 N N . LEU A 1 88 ? 17.019 -4.780 -2.595 1.00 74.38 88 LEU A N 1
ATOM 587 C CA . LEU A 1 88 ? 16.581 -4.086 -1.380 1.00 74.38 88 LEU A CA 1
ATOM 588 C C . LEU A 1 88 ? 16.643 -4.962 -0.127 1.00 74.38 88 LEU A C 1
ATOM 590 O O . LEU A 1 88 ? 16.325 -4.498 0.965 1.00 74.38 88 LEU A O 1
ATOM 594 N N . ILE A 1 89 ? 17.136 -6.197 -0.247 1.00 77.88 89 ILE A N 1
ATOM 595 C CA . ILE A 1 89 ? 17.192 -7.150 0.868 1.00 77.88 89 ILE A CA 1
ATOM 596 C C . ILE A 1 89 ? 18.031 -6.643 2.051 1.00 77.88 89 ILE A C 1
ATOM 598 O O . ILE A 1 89 ? 17.751 -6.979 3.198 1.00 77.88 89 ILE A O 1
ATOM 602 N N . SER A 1 90 ? 19.038 -5.803 1.787 1.00 82.94 90 SER A N 1
ATOM 603 C CA . SER A 1 90 ? 19.916 -5.226 2.811 1.00 82.94 90 SER A CA 1
ATOM 604 C C . SER A 1 90 ? 19.235 -4.154 3.665 1.00 82.94 90 SER A C 1
ATOM 606 O O . SER A 1 90 ? 19.619 -3.956 4.815 1.00 82.94 90 SER A O 1
ATOM 608 N N . VAL A 1 91 ? 18.222 -3.475 3.122 1.00 85.94 91 VAL A N 1
ATOM 609 C CA . VAL A 1 91 ? 17.461 -2.414 3.803 1.00 85.94 91 VAL A CA 1
ATOM 610 C C . VAL A 1 91 ? 16.054 -2.856 4.195 1.00 85.94 91 VAL A C 1
ATOM 612 O O . VAL A 1 91 ? 15.378 -2.141 4.934 1.00 85.94 91 VAL A O 1
ATOM 615 N N . GLU A 1 92 ? 15.629 -4.044 3.763 1.00 85.00 92 GLU A N 1
ATOM 616 C CA . GLU A 1 92 ? 14.299 -4.587 4.028 1.00 85.00 92 GLU A CA 1
ATOM 617 C C . GLU A 1 92 ? 13.918 -4.562 5.515 1.00 85.00 92 GLU A C 1
ATOM 619 O O . GLU A 1 92 ? 12.813 -4.112 5.800 1.00 85.00 92 GLU A O 1
ATOM 624 N N . PRO A 1 93 ? 14.791 -4.903 6.488 1.00 87.94 93 PRO A N 1
ATOM 625 C CA . PRO A 1 93 ? 14.412 -4.821 7.900 1.00 87.94 93 PRO A CA 1
ATOM 626 C C . PRO A 1 93 ? 14.036 -3.403 8.355 1.00 87.94 93 PRO A C 1
ATOM 628 O O . PRO A 1 93 ? 13.133 -3.228 9.170 1.00 87.94 93 PRO A O 1
ATOM 631 N N . LEU A 1 94 ? 14.703 -2.373 7.823 1.00 89.50 94 LEU A N 1
ATOM 632 C CA . LEU A 1 94 ? 14.406 -0.976 8.159 1.00 89.50 94 LEU A CA 1
ATOM 633 C C . LEU A 1 94 ? 13.086 -0.527 7.531 1.00 89.50 94 LEU A C 1
ATOM 635 O O . LEU A 1 94 ? 12.272 0.125 8.187 1.00 89.50 94 LEU A O 1
ATOM 639 N N . ILE A 1 95 ? 12.866 -0.901 6.270 1.00 89.94 95 ILE A N 1
ATOM 640 C CA . ILE A 1 95 ? 11.637 -0.579 5.543 1.00 89.94 95 ILE A CA 1
ATOM 641 C C . ILE A 1 95 ? 10.447 -1.310 6.178 1.00 89.94 95 ILE A C 1
ATOM 643 O O . ILE A 1 95 ? 9.404 -0.685 6.380 1.00 89.94 95 ILE A O 1
ATOM 647 N N . ASP A 1 96 ? 10.613 -2.586 6.549 1.00 91.25 96 ASP A N 1
ATOM 648 C CA . ASP A 1 96 ? 9.591 -3.449 7.154 1.00 91.25 96 ASP A CA 1
ATOM 649 C C . ASP A 1 96 ? 9.045 -2.885 8.471 1.00 91.25 96 ASP A C 1
ATOM 651 O O . ASP A 1 96 ? 7.827 -2.839 8.677 1.00 91.25 96 ASP A O 1
ATOM 655 N N . MET A 1 97 ? 9.923 -2.347 9.323 1.00 94.06 97 MET A N 1
ATOM 656 C CA . MET A 1 97 ? 9.500 -1.66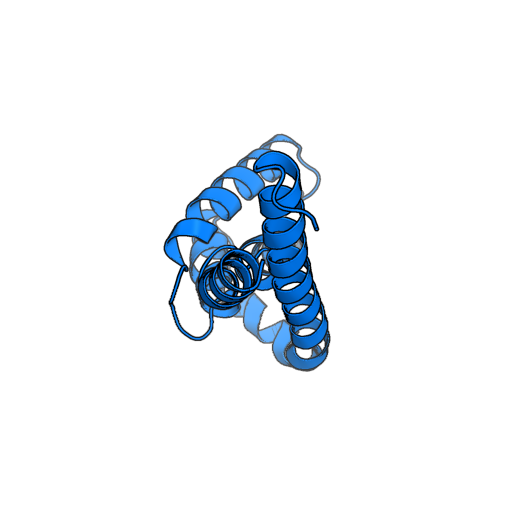0 10.548 1.00 94.06 97 MET A CA 1
ATOM 657 C C . MET A 1 97 ? 8.587 -0.465 10.242 1.00 94.06 97 MET A C 1
ATOM 659 O O . MET A 1 97 ? 7.527 -0.319 10.856 1.00 94.06 97 MET A O 1
ATOM 663 N N . GLY A 1 98 ? 8.956 0.363 9.258 1.00 92.75 98 GLY A N 1
ATOM 664 C CA . GLY A 1 98 ? 8.169 1.532 8.859 1.00 92.75 98 GLY A CA 1
ATOM 665 C C . GLY A 1 98 ? 6.794 1.161 8.299 1.00 92.75 98 GLY A C 1
ATOM 666 O O . GLY A 1 98 ? 5.771 1.696 8.734 1.00 92.75 98 GLY A O 1
ATOM 667 N N . ARG A 1 99 ? 6.736 0.196 7.374 1.00 91.81 99 ARG A N 1
ATOM 668 C CA . ARG A 1 99 ? 5.457 -0.268 6.803 1.00 91.81 99 ARG A CA 1
ATOM 669 C C . ARG A 1 99 ? 4.570 -0.961 7.835 1.00 91.81 99 ARG A C 1
ATOM 671 O O . ARG A 1 99 ? 3.355 -0.772 7.795 1.00 91.81 99 ARG A O 1
ATOM 678 N N . THR A 1 100 ? 5.146 -1.694 8.785 1.00 91.94 100 THR A N 1
ATOM 679 C CA . THR A 1 100 ? 4.381 -2.318 9.874 1.00 91.94 100 THR A CA 1
ATOM 680 C C . THR A 1 100 ? 3.772 -1.262 10.791 1.00 91.94 100 THR A C 1
ATOM 682 O O . THR A 1 100 ? 2.576 -1.330 11.083 1.00 91.94 100 THR A O 1
ATOM 685 N N . ALA A 1 101 ? 4.533 -0.228 11.159 1.00 93.81 101 ALA A N 1
ATOM 686 C CA . ALA A 1 101 ? 4.008 0.893 11.937 1.00 93.81 101 ALA A CA 1
ATOM 687 C C . ALA A 1 101 ? 2.842 1.606 11.221 1.00 93.81 101 ALA A C 1
ATOM 689 O O . ALA A 1 101 ? 1.832 1.933 11.853 1.00 93.81 101 ALA A O 1
ATOM 690 N N . LEU A 1 102 ? 2.937 1.794 9.899 1.00 93.31 102 LEU A N 1
ATOM 691 C CA . LEU A 1 102 ? 1.864 2.389 9.092 1.00 93.31 102 LEU A CA 1
ATOM 692 C C . LEU A 1 102 ? 0.605 1.514 9.033 1.00 93.31 102 LEU A C 1
ATOM 694 O O . LEU A 1 102 ? -0.500 2.043 9.145 1.00 93.31 102 LEU A O 1
ATOM 698 N N . ASN A 1 103 ? 0.744 0.193 8.896 1.00 91.81 103 ASN A N 1
ATOM 699 C CA . ASN A 1 103 ? -0.402 -0.726 8.889 1.00 91.81 103 ASN A CA 1
ATOM 700 C C . ASN A 1 103 ? -1.156 -0.704 10.224 1.00 91.81 103 ASN A C 1
ATOM 702 O O . ASN A 1 103 ? -2.386 -0.612 10.248 1.00 91.81 103 ASN A O 1
ATOM 706 N N . VAL A 1 104 ? -0.418 -0.747 11.338 1.00 93.19 104 VAL A N 1
ATOM 707 C CA . VAL A 1 104 ? -1.006 -0.687 12.683 1.00 93.19 104 VAL A CA 1
ATOM 708 C C . VAL A 1 104 ? -1.695 0.661 12.900 1.00 93.19 104 VAL A C 1
ATOM 710 O O . VAL A 1 104 ? -2.843 0.704 13.339 1.00 93.19 104 VAL A O 1
ATOM 713 N N . SER A 1 105 ? -1.043 1.759 12.508 1.00 94.88 105 SER A N 1
ATOM 714 C CA . SER A 1 105 ? -1.620 3.107 12.596 1.00 94.88 105 SER A CA 1
ATOM 715 C C . SER A 1 105 ? -2.906 3.236 11.780 1.00 94.88 105 SER A C 1
ATOM 717 O O . SER A 1 105 ? -3.907 3.716 12.303 1.00 94.88 105 SER A O 1
ATOM 719 N N . GLY A 1 106 ? -2.921 2.740 10.539 1.00 93.81 106 GLY A N 1
ATOM 720 C CA . GLY A 1 106 ? -4.116 2.750 9.691 1.00 93.81 106 GLY A CA 1
ATOM 721 C C . GLY A 1 106 ? -5.278 1.950 10.286 1.00 93.81 106 GLY A C 1
ATOM 722 O O . GLY A 1 106 ? -6.418 2.413 10.256 1.00 93.81 106 GLY A O 1
ATOM 723 N N . SER A 1 107 ? -4.986 0.800 10.897 1.00 94.12 107 SER A N 1
ATOM 724 C CA . SER A 1 107 ? -5.988 -0.030 11.582 1.00 94.12 107 SER A CA 1
ATOM 725 C C . SER A 1 107 ? -6.602 0.701 12.781 1.00 94.12 107 SER A C 1
ATOM 727 O O . SER A 1 107 ? -7.82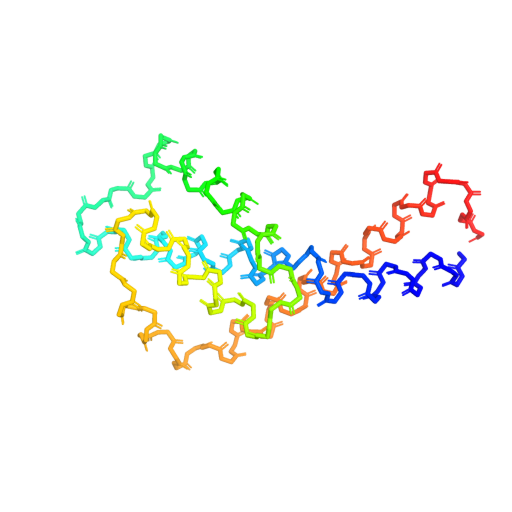3 0.710 12.950 1.00 94.12 107 SER A O 1
ATOM 729 N N . MET A 1 108 ? -5.772 1.384 13.578 1.00 94.50 108 MET A N 1
ATOM 730 C CA . MET A 1 108 ? -6.243 2.216 14.690 1.00 94.50 108 MET A CA 1
ATOM 731 C C . MET A 1 108 ? -7.098 3.384 14.193 1.00 94.50 108 MET A C 1
ATOM 733 O O . MET A 1 108 ? -8.197 3.590 14.704 1.00 94.50 108 MET A O 1
ATOM 737 N N . THR A 1 109 ? -6.647 4.106 13.162 1.00 95.19 109 THR A N 1
ATOM 738 C CA . THR A 1 109 ? -7.405 5.219 12.571 1.00 95.19 109 THR A CA 1
ATOM 739 C C . THR A 1 109 ? -8.770 4.763 12.056 1.00 95.19 109 THR A C 1
ATOM 741 O O . THR A 1 109 ? -9.770 5.425 12.331 1.00 95.19 109 THR A O 1
ATOM 744 N N . ALA A 1 110 ? -8.847 3.618 11.369 1.00 94.38 110 ALA A N 1
ATOM 745 C CA . ALA A 1 110 ? -10.115 3.056 10.905 1.00 94.38 110 ALA A CA 1
ATOM 746 C C . ALA A 1 110 ? -11.065 2.741 12.074 1.00 94.38 110 ALA A C 1
ATOM 748 O O . ALA A 1 110 ? -12.249 3.085 12.016 1.00 94.38 110 ALA A O 1
ATOM 749 N N . GLY A 1 111 ? -10.550 2.154 13.160 1.00 95.06 111 GLY A N 1
ATOM 750 C CA . GLY A 1 111 ? -11.323 1.904 14.379 1.00 95.06 111 GLY A CA 1
ATOM 751 C C . GLY A 1 111 ? -11.834 3.191 15.034 1.00 95.06 111 GLY A C 1
ATO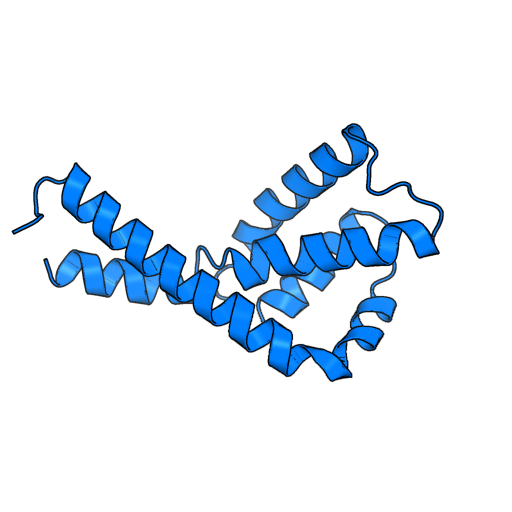M 752 O O . GLY A 1 111 ? -13.020 3.291 15.356 1.00 95.06 111 GLY A O 1
ATOM 753 N N . THR A 1 112 ? -10.977 4.206 15.173 1.00 95.56 112 THR A N 1
ATOM 754 C CA . THR A 1 112 ? -11.347 5.509 15.750 1.00 95.56 112 THR A CA 1
ATOM 755 C C . THR A 1 112 ? -12.416 6.215 14.920 1.00 95.56 112 THR A C 1
ATOM 757 O O . THR A 1 112 ? -13.424 6.651 15.475 1.00 95.56 112 THR A O 1
ATOM 760 N N . LEU A 1 113 ? -12.240 6.290 13.597 1.00 96.38 113 LEU A N 1
ATOM 761 C CA . LEU A 1 113 ? -13.218 6.913 12.701 1.00 96.38 113 LEU A CA 1
ATOM 762 C C . LEU A 1 113 ? -14.558 6.174 12.732 1.00 96.38 113 LEU A C 1
ATOM 764 O O . LEU A 1 113 ? -15.606 6.809 12.818 1.00 96.38 113 LEU A O 1
ATOM 768 N N . THR A 1 114 ? -14.531 4.839 12.747 1.00 95.62 114 THR A N 1
ATOM 769 C CA . THR A 1 114 ? -15.748 4.023 12.866 1.00 95.62 114 THR A CA 1
ATOM 770 C C . THR A 1 114 ? -16.476 4.308 14.180 1.00 95.62 114 THR A C 1
ATOM 772 O O . THR A 1 114 ? -17.687 4.530 14.178 1.00 95.62 114 THR A O 1
ATOM 775 N N . SER A 1 115 ? -15.747 4.372 15.299 1.00 95.62 115 SER A N 1
ATOM 776 C CA . SER A 1 115 ? -16.315 4.719 16.608 1.00 95.62 115 SER A CA 1
ATOM 777 C C . SER A 1 115 ? -16.973 6.102 16.602 1.00 95.62 115 SER A C 1
ATOM 779 O O . SER A 1 115 ? -18.083 6.256 17.116 1.00 95.62 115 SER A O 1
ATOM 781 N N . GLN A 1 116 ? -16.323 7.088 15.974 1.00 95.56 116 GLN A N 1
ATOM 782 C CA . GLN A 1 116 ? -16.857 8.443 15.829 1.00 95.56 116 GLN A CA 1
ATOM 783 C C . GLN A 1 116 ? -18.118 8.488 14.969 1.00 95.56 116 GLN A C 1
ATOM 785 O O . GLN A 1 116 ? -19.120 9.076 15.381 1.00 95.56 116 GLN A O 1
ATOM 790 N N . TRP A 1 117 ? -18.109 7.844 13.804 1.00 96.75 117 TRP A N 1
ATOM 791 C CA . TRP A 1 117 ? -19.254 7.841 12.890 1.00 96.75 117 TRP A CA 1
ATOM 792 C C . TRP A 1 117 ? -20.467 7.111 13.460 1.00 96.75 117 TRP A C 1
ATOM 794 O O . TRP A 1 117 ? -21.598 7.555 13.260 1.00 96.75 117 TRP A O 1
ATOM 804 N N . LEU A 1 118 ? -20.243 6.041 14.223 1.00 96.19 118 LEU A N 1
ATOM 805 C CA . LEU A 1 118 ? -21.309 5.324 14.923 1.00 96.19 118 LEU A CA 1
ATOM 806 C C . LEU A 1 118 ? -21.763 6.022 16.212 1.00 96.19 118 LEU A C 1
ATOM 808 O O . LEU A 1 118 ? -22.699 5.544 16.850 1.00 96.19 118 LEU A O 1
ATOM 812 N N . LYS A 1 119 ? -21.137 7.146 16.593 1.00 93.88 119 LYS A N 1
ATOM 813 C CA . LYS A 1 119 ? -21.387 7.863 17.856 1.00 93.88 119 LYS A CA 1
ATOM 814 C C . LYS A 1 119 ? -21.244 6.959 19.086 1.00 93.88 119 LYS A C 1
ATOM 816 O O . LYS A 1 119 ? -21.979 7.103 20.055 1.00 93.88 119 LYS A O 1
ATOM 821 N N . GLN A 1 120 ? -20.296 6.028 19.025 1.00 90.06 120 GLN A N 1
ATOM 822 C CA . GLN A 1 120 ? -19.935 5.123 20.122 1.00 90.06 120 GLN A CA 1
ATOM 823 C C . GLN A 1 120 ? -18.576 5.497 20.733 1.00 90.06 120 GLN A C 1
ATOM 825 O O . GLN A 1 120 ? -17.900 4.672 21.346 1.00 90.06 120 GLN A O 1
ATOM 830 N N . THR A 1 121 ? -18.130 6.728 20.476 1.00 78.81 121 THR A N 1
ATOM 831 C CA . THR A 1 121 ? -17.011 7.350 21.184 1.00 78.81 121 THR A CA 1
ATOM 832 C C . THR A 1 121 ? -17.538 7.745 22.551 1.00 78.81 121 THR A C 1
ATOM 834 O O . THR A 1 121 ? -18.256 8.738 22.655 1.00 78.81 121 THR A O 1
ATOM 837 N N . ASP A 1 122 ? -17.246 6.916 23.545 1.00 64.25 122 ASP A N 1
ATOM 838 C CA . ASP A 1 122 ? -17.363 7.293 24.951 1.00 64.25 122 ASP A CA 1
ATOM 839 C C . ASP A 1 122 ? -16.198 8.217 25.337 1.00 64.25 122 ASP A C 1
ATOM 841 O O . ASP A 1 122 ? -15.065 7.967 24.851 1.00 64.25 122 ASP A O 1
#

Organism: NCBI:txid408170

InterPro domains:
  IPR001991 Sodium:dicarboxylate symporter [PF00375] (1-117)
  IPR001991 Sodium:dicarboxylate symporter [PTHR42865] (2-122)
  IPR036458 Sodium:dicarboxylate symporter superfamily [G3DSA:1.10.3860.10] (1-122)
  IPR036458 Sodium:dicarboxylate symporter superfamily [SSF118215] (1-117)

Nearest PDB structures (foldseek):
  7awm-assembly1_A  TM=7.870E-01  e=1.756E-02  Homo sapiens
  8cuj-assembly1_A  TM=7.962E-01  e=3.037E-02  Homo sapiens
  5lm4-assembly1_A  TM=7.680E-01  e=8.599E-02  Homo sapiens

Radius of gyration: 16.24 Å; Cα contacts (8 Å, |Δi|>4): 142; chains: 1; bounding box: 41×26×44 Å

pLDDT: mean 89.47, std 7.34, range [64.25, 97.81]

Secondary structure (DSSP, 8-state):
-HHHHHHHHHHHTTS--IIIIIIHHHHHHHHHGGGGT--TT-HHHHHHHHHHHHHHHHHTTT-TTHHHHHHHHHHHHTT--GGGGGGGGGTHHHHHHHHHHHHHHHHHHHHHHHHHHTT---

Sequence (122 aa):
PESIASFAASFGATIGQNGCAGLYPAMLAVMVAPTVGINPLDPMWIATLVGIVTVSSAGVAGVGGGATFAALIVLPAMGLPVTLVALLISVEPLIDMGRTALNVSGSMTAGTLTSQWLKQTD